Protein AF-A0A2P5WVG3-F1 (afdb_monomer_lite)

pLDDT: mean 70.21, std 15.58, range [34.19, 95.5]

Radius of gyration: 27.42 Å; chains: 1; bounding box: 56×45×74 Å

Foldseek 3Di:
DDDPLVVPDPPVVSVVVVVPPDPPDPDPDDDPLDDDDDPDDDVSVVVVCPVVVDPVPPPPPPPPPVVVVVLVVLVPDPDDPVVSVVVVCVVVVVPPDPVSCVVVVVDDPAPPCCVQPVDPVNVVVCVVVVPDDDPPDDD

Sequence (139 aa):
MCNLIDSIFTLDEARQIRRFPLSSTAVQDSLVCLGEQTDEYAICSGYKILVSGGLKGSALVVSTSQYKIFYNKLWKIHCPLKQKIMLWRIYKDYVPTMYSLYNKRVATVETIHHAMVGCELPLEVWATYSIYCDTSQKQ

Secondary structure (DSSP, 8-state):
---HHHHHS-HHHHHHHHHS---SS----------S--SS--HHHHHHHHHHTT--SSSSSTTHHHHHHHHHHHHHS-S-HHHHHHHHHHHTT-S--HHHHHHTT---S--HHIIIIISHHHHHHHHHHT---------

Organism: Gossypium barbadense (NCBI:txid3634)

Structure (mmCIF, N/CA/C/O backbone):
data_AF-A0A2P5WVG3-F1
#
_entry.id   AF-A0A2P5WVG3-F1
#
loop_
_atom_site.group_PDB
_atom_site.id
_atom_site.type_symbol
_atom_site.label_atom_id
_atom_site.label_alt_id
_atom_site.label_comp_id
_atom_site.label_asym_id
_atom_site.label_entity_id
_atom_site.label_seq_id
_atom_site.pdbx_PDB_ins_code
_atom_site.Cartn_x
_atom_site.Cartn_y
_atom_site.Cartn_z
_atom_site.occupancy
_atom_site.B_iso_or_equiv
_atom_site.auth_seq_id
_atom_site.auth_comp_id
_atom_site.auth_asym_id
_atom_site.auth_atom_id
_atom_site.pdbx_PDB_model_num
ATOM 1 N N . MET A 1 1 ? -38.205 -3.580 24.178 1.00 43.91 1 MET A N 1
ATOM 2 C CA . MET A 1 1 ? -37.333 -2.672 23.403 1.00 43.91 1 MET A CA 1
ATOM 3 C C . MET A 1 1 ? -36.865 -3.436 22.164 1.00 43.91 1 MET A C 1
ATOM 5 O O . MET A 1 1 ? -35.766 -3.959 22.153 1.00 43.91 1 MET A O 1
ATOM 9 N N . CYS A 1 2 ? -37.745 -3.654 21.181 1.00 52.53 2 CYS A N 1
ATOM 10 C CA . CYS A 1 2 ? -37.533 -4.702 20.173 1.00 52.53 2 CYS A CA 1
ATOM 11 C C . CYS A 1 2 ? -38.210 -4.338 18.849 1.00 52.53 2 CYS A C 1
ATOM 13 O O . CYS A 1 2 ? -39.313 -4.812 18.659 1.00 52.53 2 CYS A O 1
ATOM 15 N N . ASN A 1 3 ? -37.612 -3.509 17.983 1.00 61.03 3 ASN A N 1
ATOM 16 C CA . ASN A 1 3 ? -38.101 -3.349 16.595 1.00 61.03 3 ASN A CA 1
ATOM 17 C C . ASN A 1 3 ? -37.061 -2.796 15.600 1.00 61.03 3 ASN A C 1
ATOM 19 O O . ASN A 1 3 ? -37.295 -2.864 14.403 1.00 61.03 3 ASN A O 1
ATOM 23 N N . LEU A 1 4 ? -35.914 -2.264 16.048 1.00 79.25 4 LEU A N 1
ATOM 24 C CA . LEU A 1 4 ? -34.939 -1.669 15.122 1.00 79.25 4 LEU A CA 1
ATOM 25 C C . LEU A 1 4 ? -34.197 -2.719 14.278 1.00 79.25 4 LEU A C 1
ATOM 27 O O . LEU A 1 4 ? -33.965 -2.523 13.093 1.00 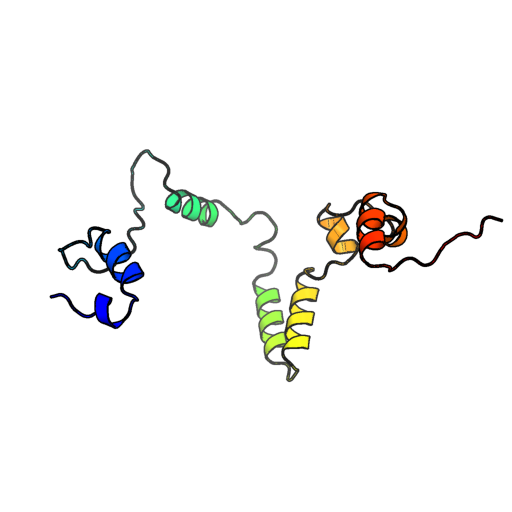79.25 4 LEU A O 1
ATOM 31 N N . ILE A 1 5 ? -33.835 -3.853 14.881 1.00 81.06 5 ILE A N 1
ATOM 32 C CA . ILE A 1 5 ? -33.141 -4.933 14.164 1.00 81.06 5 ILE A CA 1
ATOM 33 C C . ILE A 1 5 ? -34.081 -5.546 13.118 1.00 81.06 5 ILE A C 1
ATOM 35 O O . ILE A 1 5 ? -33.688 -5.726 11.973 1.00 81.06 5 ILE A O 1
ATOM 39 N N . ASP A 1 6 ? -35.343 -5.775 13.488 1.00 81.44 6 ASP A N 1
ATOM 40 C CA . ASP A 1 6 ? -36.349 -6.348 12.588 1.00 81.44 6 ASP A CA 1
ATOM 41 C C . ASP A 1 6 ? -36.736 -5.384 11.444 1.00 81.44 6 ASP A C 1
ATOM 43 O O . ASP A 1 6 ? -37.246 -5.834 10.422 1.00 81.44 6 ASP A O 1
ATOM 47 N N . SER A 1 7 ? -36.493 -4.070 11.588 1.00 83.12 7 SER A N 1
ATOM 48 C CA . SER A 1 7 ? -36.752 -3.075 10.535 1.00 83.12 7 SER A CA 1
ATOM 49 C C . SER A 1 7 ? -35.575 -2.848 9.583 1.00 83.12 7 SER A C 1
ATOM 51 O O . SER A 1 7 ? -35.775 -2.323 8.492 1.00 83.12 7 SER A O 1
ATOM 53 N N . ILE A 1 8 ? -34.349 -3.164 10.010 1.00 90.12 8 ILE A N 1
ATOM 54 C CA . ILE A 1 8 ? -33.123 -2.927 9.227 1.00 90.12 8 ILE A CA 1
ATOM 55 C C . ILE A 1 8 ? -32.674 -4.197 8.501 1.00 90.12 8 ILE A C 1
ATOM 57 O O . ILE A 1 8 ? -32.174 -4.115 7.381 1.00 90.12 8 ILE A O 1
ATOM 61 N N . PHE A 1 9 ? -32.843 -5.359 9.131 1.00 87.44 9 PHE A N 1
ATOM 62 C CA . PHE A 1 9 ? -32.315 -6.630 8.644 1.00 87.44 9 PHE A CA 1
ATOM 63 C C . PHE A 1 9 ? -33.425 -7.540 8.125 1.00 87.44 9 PHE A C 1
ATOM 65 O O . PHE A 1 9 ? -34.575 -7.467 8.563 1.00 87.44 9 PHE A O 1
ATOM 72 N N . THR A 1 10 ? -33.076 -8.440 7.206 1.00 89.19 10 THR A N 1
ATOM 73 C CA . THR A 1 10 ? -34.019 -9.466 6.747 1.00 89.19 10 THR A CA 1
ATOM 74 C C . THR A 1 10 ? -34.360 -10.439 7.876 1.00 89.19 10 THR A C 1
ATOM 76 O O . THR A 1 10 ? -33.626 -10.586 8.853 1.00 89.19 10 THR A O 1
ATOM 79 N N . LEU A 1 11 ? -35.483 -11.150 7.749 1.00 84.19 11 LEU A N 1
ATOM 80 C CA . LEU A 1 11 ? -35.997 -12.017 8.814 1.00 84.19 11 LEU A CA 1
ATOM 81 C C . LEU A 1 11 ? -35.031 -13.154 9.203 1.00 84.19 11 LEU A C 1
ATOM 83 O O . LEU A 1 11 ? -35.119 -13.690 10.309 1.00 84.19 11 LEU A O 1
ATOM 87 N N . ASP A 1 12 ? -34.130 -13.559 8.307 1.00 87.25 12 ASP A N 1
ATOM 88 C CA . ASP A 1 12 ? -33.083 -14.534 8.621 1.00 87.25 12 ASP A CA 1
ATOM 89 C C . ASP A 1 12 ? -31.907 -13.893 9.370 1.00 87.25 12 ASP A C 1
ATOM 91 O O . ASP A 1 12 ? -31.530 -14.355 10.447 1.00 87.25 12 ASP A O 1
ATOM 95 N N . GLU A 1 13 ? -31.412 -12.756 8.884 1.00 84.94 13 GLU A N 1
ATOM 96 C CA . GLU A 1 13 ? -30.335 -11.988 9.517 1.00 84.94 13 GLU A CA 1
ATOM 97 C C . GLU A 1 13 ? -30.724 -11.507 10.919 1.00 84.94 13 GLU A C 1
ATOM 99 O O . GLU A 1 13 ? -29.966 -11.684 11.871 1.00 84.94 13 GLU A O 1
ATOM 104 N N . ALA A 1 14 ? -31.937 -10.978 11.088 1.00 87.06 14 ALA A N 1
ATOM 105 C CA . ALA A 1 14 ? -32.446 -10.531 12.381 1.00 87.06 14 ALA A CA 1
ATOM 106 C C . ALA A 1 14 ? -32.517 -11.685 13.397 1.00 87.06 14 ALA A C 1
ATOM 108 O O . ALA A 1 14 ? -32.193 -11.504 14.576 1.00 87.06 14 ALA A O 1
ATOM 109 N N . ARG A 1 15 ? -32.880 -12.897 12.945 1.00 84.44 15 ARG A N 1
ATOM 110 C CA . ARG A 1 15 ? -32.863 -14.111 13.779 1.00 84.44 15 ARG A CA 1
ATOM 111 C C . ARG A 1 15 ? -31.443 -14.514 14.164 1.00 84.44 15 ARG A C 1
ATOM 113 O O . ARG A 1 15 ? -31.228 -14.898 15.312 1.00 84.44 15 ARG A O 1
ATOM 120 N N . GLN A 1 16 ? -30.482 -14.418 13.248 1.00 86.50 16 GLN A N 1
ATOM 121 C CA . GLN A 1 16 ? -29.078 -14.722 13.538 1.00 86.50 16 GLN A CA 1
ATOM 122 C C . GLN A 1 16 ? -28.463 -13.702 14.506 1.00 86.50 16 GLN A C 1
ATOM 124 O O . GLN A 1 16 ? -27.836 -14.097 15.485 1.00 86.50 16 GLN A O 1
ATOM 129 N N . ILE A 1 17 ? -28.711 -12.407 14.307 1.00 82.62 17 ILE A N 1
ATOM 130 C CA . ILE A 1 17 ? -28.208 -11.331 15.174 1.00 82.62 17 ILE A CA 1
ATOM 131 C C . ILE A 1 17 ? -28.773 -11.468 16.594 1.00 82.62 17 ILE A C 1
ATOM 133 O O . ILE A 1 17 ? -28.029 -11.374 17.565 1.00 82.62 17 ILE A O 1
ATOM 137 N N . ARG A 1 18 ? -30.071 -11.769 16.734 1.00 77.44 18 ARG A N 1
ATOM 138 C CA . ARG A 1 18 ? -30.718 -11.975 18.045 1.00 77.44 18 ARG A CA 1
ATOM 139 C C . ARG A 1 18 ? -30.241 -13.215 18.798 1.00 77.44 18 ARG A C 1
ATOM 141 O O . ARG A 1 18 ? -30.465 -13.296 20.002 1.00 77.44 18 ARG A O 1
ATOM 148 N N . ARG A 1 19 ? -29.623 -14.188 18.118 1.00 82.06 19 ARG A N 1
ATOM 149 C CA . ARG A 1 19 ? -29.025 -15.359 18.779 1.00 82.06 19 ARG A CA 1
ATOM 150 C C . ARG A 1 19 ? -27.757 -15.008 19.547 1.00 82.06 19 ARG A C 1
ATOM 152 O O . ARG A 1 19 ? -27.417 -15.730 20.480 1.00 82.06 19 ARG A O 1
ATOM 159 N N . PHE A 1 20 ? -27.075 -13.925 19.183 1.00 78.06 20 PHE A N 1
ATOM 160 C CA . PHE A 1 20 ? -25.960 -13.430 19.974 1.00 78.06 20 PHE A CA 1
ATOM 161 C C . PHE A 1 20 ? -26.505 -12.753 21.236 1.00 78.06 20 PHE A C 1
ATOM 163 O O . PHE A 1 20 ? -27.359 -11.869 21.127 1.00 78.06 20 PHE A O 1
ATOM 170 N N . PRO A 1 21 ? -26.043 -13.143 22.438 1.00 70.00 21 PRO A N 1
ATOM 171 C CA . PRO A 1 21 ? -26.436 -12.471 23.663 1.00 70.00 21 PRO A CA 1
ATOM 172 C C . PRO A 1 21 ? -25.850 -11.058 23.648 1.00 70.00 21 PRO A C 1
ATOM 174 O O . PRO A 1 21 ? -24.682 -10.842 23.964 1.00 70.00 21 PRO A O 1
ATOM 177 N N . LEU A 1 22 ? -26.664 -10.087 23.240 1.00 67.50 22 LEU A N 1
ATOM 178 C CA . LEU A 1 22 ? -26.331 -8.682 23.398 1.00 67.50 22 LEU A CA 1
ATOM 179 C C . LEU A 1 22 ? -26.339 -8.379 24.897 1.00 67.50 22 L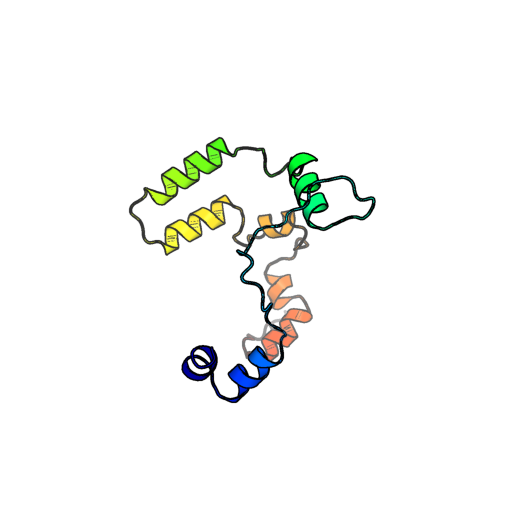EU A C 1
ATOM 181 O O . LEU A 1 22 ? -27.318 -8.662 25.590 1.00 67.50 22 LEU A O 1
ATOM 185 N N . SER A 1 23 ? -25.230 -7.831 25.389 1.00 66.12 23 SER A N 1
ATOM 186 C CA . SER A 1 23 ? -25.112 -7.315 26.751 1.00 66.12 23 SER A CA 1
ATOM 187 C C . SER A 1 23 ? -26.339 -6.463 27.091 1.00 66.12 23 SER A C 1
ATOM 189 O O . SER A 1 23 ? -26.595 -5.453 26.439 1.00 66.12 23 SER A O 1
ATOM 191 N N . SER A 1 24 ? -27.103 -6.852 28.117 1.00 63.09 24 SER A N 1
ATOM 192 C CA . SER A 1 24 ? -28.246 -6.067 28.614 1.00 63.09 24 SER A CA 1
ATOM 193 C C . SER A 1 24 ? -27.813 -4.772 29.301 1.00 63.09 24 SER A C 1
ATOM 195 O O . SER A 1 24 ? -28.634 -3.901 29.582 1.00 63.09 24 SER A O 1
ATOM 197 N N . THR A 1 25 ? -26.522 -4.659 29.601 1.00 70.81 25 THR A N 1
ATOM 198 C CA . THR A 1 25 ? -25.913 -3.492 30.217 1.00 70.81 25 THR A CA 1
ATOM 199 C C . THR A 1 25 ? -25.433 -2.566 29.108 1.00 70.81 25 THR A C 1
ATOM 201 O O . THR A 1 25 ? -24.618 -2.962 28.274 1.00 70.81 25 THR A O 1
ATOM 204 N N . ALA A 1 26 ? -25.931 -1.329 29.099 1.00 63.12 26 ALA A N 1
ATOM 205 C CA . ALA A 1 26 ? -25.442 -0.272 28.220 1.00 63.12 26 ALA A CA 1
ATOM 206 C C . ALA A 1 26 ? -24.046 0.172 28.686 1.00 63.12 26 ALA A C 1
ATOM 208 O O . ALA A 1 26 ? -23.888 1.180 29.372 1.00 63.12 26 ALA A O 1
ATOM 209 N N . VAL A 1 27 ? -23.035 -0.632 28.371 1.00 71.50 27 VAL A N 1
ATOM 210 C CA . VAL A 1 27 ? -21.630 -0.264 28.542 1.00 71.50 27 VAL A CA 1
ATOM 211 C C . VAL A 1 27 ? -21.236 0.546 27.312 1.00 71.50 27 VAL A C 1
ATOM 213 O O . VAL A 1 27 ? -21.482 0.114 26.190 1.00 71.50 27 VAL A O 1
ATOM 216 N N . GLN A 1 28 ? -20.668 1.738 27.506 1.00 65.75 28 GLN A N 1
ATOM 217 C CA . GLN A 1 28 ? -20.075 2.481 26.396 1.00 65.75 28 GLN A CA 1
ATOM 218 C C . GLN A 1 28 ? -18.931 1.662 25.797 1.00 65.75 28 GLN A C 1
ATOM 220 O O . GLN A 1 28 ? -18.042 1.224 26.532 1.00 65.75 28 GLN A O 1
ATOM 225 N N . ASP A 1 29 ? -18.946 1.493 24.473 1.00 62.56 29 ASP A N 1
ATOM 226 C CA . ASP A 1 29 ? -17.844 0.874 23.740 1.00 62.56 29 ASP A CA 1
ATOM 227 C C . ASP A 1 29 ? -16.542 1.592 24.103 1.00 62.56 29 ASP A C 1
ATOM 229 O O . ASP A 1 29 ? -16.356 2.781 23.834 1.00 62.56 29 ASP A O 1
ATOM 233 N N . SER A 1 30 ? -15.640 0.864 24.757 1.00 62.31 30 SER A N 1
ATOM 234 C CA . SER A 1 30 ? -14.332 1.368 25.151 1.00 62.31 30 SER A CA 1
ATOM 235 C C . SER A 1 30 ? -13.248 0.481 24.557 1.00 62.31 30 SER A C 1
ATOM 237 O O . SER A 1 30 ? -13.337 -0.747 24.551 1.00 62.31 30 SER A O 1
ATOM 239 N N . LEU A 1 31 ? -12.205 1.115 24.024 1.00 60.09 31 LEU A N 1
ATOM 240 C CA . LEU A 1 31 ? -11.015 0.416 23.559 1.00 60.09 31 LEU A CA 1
ATOM 241 C C . LEU A 1 31 ? -10.196 -0.020 24.778 1.00 60.09 31 LEU A C 1
ATOM 243 O O . LEU A 1 31 ? -9.362 0.734 25.282 1.00 60.09 31 LEU A O 1
ATOM 247 N N . VAL A 1 32 ? -10.428 -1.242 25.259 1.00 54.69 32 VAL A N 1
ATOM 248 C CA . VAL A 1 32 ? -9.642 -1.834 26.349 1.00 54.69 32 VAL A CA 1
ATOM 249 C C . VAL A 1 32 ? -8.340 -2.403 25.783 1.00 54.69 32 VAL A C 1
ATOM 251 O O . VAL A 1 32 ? -8.192 -3.598 25.542 1.00 54.69 32 VAL A O 1
ATOM 254 N N . CYS A 1 33 ? -7.360 -1.530 25.563 1.00 57.91 33 CYS A N 1
ATOM 255 C CA . CYS A 1 33 ? -5.974 -1.941 25.354 1.00 57.91 33 CYS A CA 1
ATOM 256 C C . CYS A 1 33 ? -5.268 -1.988 26.712 1.00 57.91 33 CYS A C 1
ATOM 258 O O . CYS A 1 33 ? -4.560 -1.044 27.072 1.00 57.91 33 CYS A O 1
ATOM 260 N N . LEU A 1 34 ? -5.468 -3.081 27.457 1.00 49.41 34 LEU A N 1
ATOM 261 C CA . LEU A 1 34 ? -4.748 -3.362 28.702 1.00 49.41 34 LEU A CA 1
ATOM 262 C C . LEU A 1 34 ? -3.241 -3.309 28.436 1.00 49.41 34 LEU A C 1
ATOM 264 O O . LEU A 1 34 ? -2.666 -4.130 27.724 1.00 49.41 34 LEU A O 1
ATOM 268 N N . GLY A 1 35 ? -2.608 -2.273 28.965 1.00 55.41 35 GLY A N 1
ATOM 269 C CA . GLY A 1 35 ? -1.174 -2.225 29.142 1.00 55.41 35 GLY A CA 1
ATOM 270 C C . GLY A 1 35 ? -0.910 -2.300 30.624 1.00 55.41 35 GLY A C 1
ATOM 271 O O . GLY A 1 35 ? -0.654 -1.254 31.196 1.00 55.41 35 GLY A O 1
ATOM 272 N N . GLU A 1 36 ? -1.010 -3.492 31.215 1.00 53.34 36 GLU A N 1
ATOM 273 C CA . GLU A 1 36 ? -0.301 -3.792 32.456 1.00 53.34 36 GLU A CA 1
ATOM 274 C C . GLU A 1 36 ? -0.223 -5.285 32.806 1.00 53.34 36 GLU A C 1
ATOM 276 O O . GLU A 1 36 ? -0.927 -6.121 32.242 1.00 53.34 36 GLU A O 1
ATOM 281 N N . GLN A 1 37 ? 0.721 -5.537 33.720 1.00 54.41 37 GLN A N 1
ATOM 282 C CA . GLN A 1 37 ? 1.282 -6.769 34.285 1.00 54.41 37 GLN A CA 1
ATOM 283 C C . GLN A 1 37 ? 0.343 -7.979 34.317 1.00 54.41 37 GLN A C 1
ATOM 285 O O . GLN A 1 37 ? -0.249 -8.313 35.338 1.00 54.41 37 GLN A O 1
ATOM 290 N N . THR A 1 38 ? 0.256 -8.695 33.205 1.00 55.78 38 THR A N 1
ATOM 291 C CA . THR A 1 38 ? -0.189 -10.088 33.222 1.00 55.78 38 THR A CA 1
ATOM 292 C C . THR A 1 38 ? 0.805 -10.899 32.410 1.00 55.78 38 THR A C 1
ATOM 294 O O . THR A 1 38 ? 1.242 -10.456 31.350 1.00 55.78 38 THR A O 1
ATOM 297 N N . ASP A 1 39 ? 1.198 -12.053 32.945 1.00 55.78 39 ASP A N 1
ATOM 298 C CA . ASP A 1 39 ? 2.301 -12.903 32.469 1.00 55.78 39 ASP A CA 1
ATOM 299 C C . ASP A 1 39 ? 1.977 -13.644 31.150 1.00 55.78 39 ASP A C 1
ATOM 301 O O . ASP A 1 39 ? 2.630 -14.615 30.778 1.00 55.78 39 ASP A O 1
ATOM 305 N N . GLU A 1 40 ? 0.951 -13.191 30.419 1.00 54.72 40 GLU A N 1
ATOM 306 C CA . GLU A 1 40 ? 0.449 -13.814 29.197 1.00 54.72 40 GLU A CA 1
ATOM 307 C C . GLU A 1 40 ? 0.408 -12.815 28.030 1.00 54.72 40 GLU A C 1
ATOM 309 O O . GLU A 1 40 ? -0.078 -11.684 28.121 1.00 54.72 40 GLU A O 1
ATOM 314 N N . TYR A 1 41 ? 0.967 -13.240 26.897 1.00 50.62 41 TYR A N 1
ATOM 315 C CA . TYR A 1 41 ? 1.221 -12.400 25.730 1.00 50.62 41 TYR A CA 1
ATOM 316 C C . TYR A 1 41 ? -0.070 -12.070 24.957 1.00 50.62 41 TYR A C 1
ATOM 318 O O . TYR A 1 41 ? -0.595 -12.899 24.216 1.00 50.62 41 TYR A O 1
ATOM 326 N N . ALA A 1 42 ? -0.557 -10.831 25.066 1.00 58.84 42 ALA A N 1
ATOM 327 C CA . ALA A 1 42 ? -1.647 -10.308 24.238 1.00 58.84 42 ALA A CA 1
ATOM 328 C C . ALA A 1 42 ? -1.113 -9.585 22.984 1.00 58.84 42 ALA A C 1
ATOM 330 O O . ALA A 1 42 ? -0.171 -8.800 23.056 1.00 58.84 42 ALA A O 1
ATOM 331 N N . ILE A 1 43 ? -1.766 -9.760 21.829 1.00 61.28 43 ILE A N 1
ATOM 332 C CA . ILE A 1 43 ? -1.388 -9.169 20.521 1.00 61.28 43 ILE A CA 1
ATOM 333 C C . ILE A 1 43 ? -1.149 -7.641 20.593 1.00 61.28 43 ILE A C 1
ATOM 335 O O . ILE A 1 43 ? -0.300 -7.096 19.884 1.00 61.28 43 ILE A O 1
ATOM 339 N N . CYS A 1 44 ? -1.834 -6.943 21.503 1.00 62.75 44 CYS A N 1
ATOM 340 C CA . CYS A 1 44 ? -1.651 -5.512 21.759 1.00 62.75 44 CYS A CA 1
ATOM 341 C C . CYS A 1 44 ? -0.296 -5.153 22.404 1.00 62.75 44 CYS A C 1
ATOM 343 O O . CYS A 1 44 ? 0.252 -4.090 22.097 1.00 62.75 44 CYS A O 1
ATOM 345 N N . SER A 1 45 ? 0.271 -6.010 23.264 1.00 59.75 45 SER A N 1
ATOM 346 C CA . SER A 1 45 ? 1.632 -5.824 23.791 1.00 59.75 45 SER A CA 1
ATOM 347 C C . SER A 1 45 ? 2.662 -6.087 22.694 1.00 59.75 45 SER A C 1
ATOM 349 O O . SER A 1 45 ? 3.591 -5.298 22.541 1.00 59.75 45 SER A O 1
ATOM 351 N N . GLY A 1 46 ? 2.423 -7.092 21.846 1.00 59.78 46 GLY A N 1
ATOM 352 C CA . GLY A 1 46 ? 3.207 -7.350 20.639 1.00 59.78 46 GLY A CA 1
ATOM 353 C C . GLY A 1 46 ? 3.251 -6.146 19.700 1.00 59.78 46 GLY A C 1
ATOM 354 O O . GLY A 1 46 ? 4.333 -5.729 19.300 1.00 59.78 46 GLY A O 1
ATOM 355 N N . TYR A 1 47 ? 2.109 -5.509 19.421 1.00 66.88 47 TYR A N 1
ATOM 356 C CA . TYR A 1 47 ? 2.069 -4.280 18.621 1.00 66.88 47 TYR A CA 1
ATOM 357 C C . TYR A 1 47 ? 2.857 -3.138 19.276 1.00 66.88 47 TYR A C 1
ATOM 359 O O . TYR A 1 47 ? 3.670 -2.492 18.614 1.00 66.88 47 TYR A O 1
ATOM 367 N N . LYS A 1 48 ? 2.681 -2.912 20.586 1.00 63.44 48 LYS A N 1
ATOM 368 C CA . LYS A 1 48 ? 3.455 -1.896 21.318 1.00 63.44 48 LYS A CA 1
ATOM 369 C C . LYS A 1 48 ? 4.956 -2.182 21.268 1.00 63.44 48 LYS A C 1
ATOM 371 O O . LYS A 1 48 ? 5.703 -1.252 20.999 1.00 63.44 48 LYS A O 1
ATOM 376 N N . ILE A 1 49 ? 5.383 -3.431 21.462 1.00 65.50 49 ILE A N 1
ATOM 377 C CA . ILE A 1 49 ? 6.788 -3.866 21.400 1.00 65.50 49 ILE A CA 1
ATOM 378 C C . ILE A 1 49 ? 7.341 -3.758 19.976 1.00 65.50 49 ILE A C 1
ATOM 380 O O . ILE A 1 49 ? 8.476 -3.341 19.798 1.00 65.50 49 ILE A O 1
ATOM 384 N N . LEU A 1 50 ? 6.564 -4.068 18.941 1.00 64.19 50 LEU A N 1
ATOM 385 C CA . LEU A 1 50 ? 6.997 -3.906 17.548 1.00 64.19 50 LEU A CA 1
ATOM 386 C C . LEU A 1 50 ? 7.179 -2.428 17.179 1.00 64.19 50 LEU A C 1
ATOM 388 O O . LEU A 1 50 ? 8.114 -2.064 16.459 1.00 64.19 50 LEU A O 1
ATOM 392 N N . VAL A 1 51 ? 6.312 -1.563 17.704 1.00 63.16 51 VAL A N 1
ATOM 393 C CA . VAL A 1 51 ? 6.388 -0.114 17.498 1.00 63.16 51 VAL A CA 1
ATOM 394 C C . VAL A 1 51 ? 7.513 0.519 18.333 1.00 63.16 51 VAL A C 1
ATOM 396 O O . VAL A 1 51 ? 8.236 1.370 17.816 1.00 63.16 51 VAL A O 1
ATOM 399 N N . SER A 1 52 ? 7.702 0.109 19.593 1.00 64.31 52 SER A N 1
ATOM 400 C CA . SER A 1 52 ? 8.700 0.686 20.511 1.00 64.31 52 SER A CA 1
ATOM 401 C C . SER A 1 52 ? 10.092 0.051 20.391 1.00 64.31 52 SER A C 1
ATOM 403 O O . SER A 1 52 ? 11.097 0.758 20.431 1.00 64.31 52 SER A O 1
ATOM 405 N N . GLY A 1 53 ? 10.154 -1.265 20.191 1.00 59.75 53 GLY A N 1
ATOM 406 C CA . GLY A 1 53 ? 11.356 -2.103 20.131 1.00 59.75 53 GLY A CA 1
ATOM 407 C C . GLY A 1 53 ? 12.071 -2.115 18.781 1.00 59.75 53 GLY A C 1
ATOM 408 O O . GLY A 1 53 ? 13.078 -2.795 18.622 1.00 59.75 53 GLY A O 1
ATOM 409 N N . GLY A 1 54 ? 11.608 -1.326 17.813 1.00 54.78 54 GLY A N 1
ATOM 410 C CA . GLY A 1 54 ? 12.396 -1.048 16.624 1.00 54.78 54 GLY A CA 1
ATOM 411 C C . GLY A 1 54 ? 12.020 -1.853 15.385 1.00 54.78 54 GLY A C 1
ATOM 412 O O . GLY A 1 54 ? 12.898 -2.369 14.697 1.00 54.78 54 GLY A O 1
ATOM 413 N N . LEU A 1 55 ? 10.812 -1.610 14.874 1.00 48.50 55 LEU A N 1
ATOM 414 C CA . LEU A 1 55 ? 10.627 -1.372 13.428 1.00 48.50 55 LEU A CA 1
ATOM 415 C C . LEU A 1 55 ? 11.360 -0.089 12.937 1.00 48.50 55 LEU A C 1
ATOM 417 O O . LEU A 1 55 ? 10.969 0.565 11.977 1.00 48.50 55 LEU A O 1
ATOM 421 N N . LYS A 1 56 ? 12.489 0.251 13.575 1.00 47.91 56 LYS A N 1
ATOM 422 C CA . LYS A 1 56 ? 13.628 0.981 13.012 1.00 47.91 56 LYS A CA 1
ATOM 423 C C . LYS A 1 56 ? 14.556 0.024 12.246 1.00 47.91 56 LYS A C 1
ATOM 425 O O . LYS A 1 56 ? 15.711 0.358 12.003 1.00 47.91 56 LYS A O 1
ATOM 430 N N . GLY A 1 57 ? 14.073 -1.160 11.865 1.00 42.91 57 GLY A N 1
ATOM 431 C CA . GLY A 1 57 ? 14.730 -2.049 10.915 1.00 42.91 57 GLY A CA 1
ATOM 432 C C . GLY A 1 57 ? 14.844 -1.384 9.544 1.00 42.91 57 GLY A C 1
ATOM 433 O O . GLY A 1 57 ? 13.986 -1.568 8.690 1.00 42.91 57 GLY A O 1
ATOM 434 N N . SER A 1 58 ? 15.886 -0.567 9.386 1.00 48.41 58 SER A N 1
ATOM 435 C CA . SER A 1 58 ? 16.603 -0.156 8.168 1.00 48.41 58 SER A CA 1
ATOM 436 C C . SER A 1 58 ? 15.844 0.486 6.981 1.00 48.41 58 SER A C 1
ATOM 438 O O . SER A 1 58 ? 16.473 1.192 6.202 1.00 48.41 58 SER A O 1
ATOM 440 N N . ALA A 1 59 ? 14.517 0.372 6.853 1.00 46.81 59 ALA A N 1
ATOM 441 C CA . ALA A 1 59 ? 13.769 0.888 5.694 1.00 46.81 59 ALA A CA 1
ATOM 442 C C . ALA A 1 59 ? 12.784 2.034 6.004 1.00 46.81 59 ALA A C 1
ATOM 444 O O . ALA A 1 59 ? 12.420 2.787 5.104 1.00 46.81 59 ALA A O 1
ATOM 445 N N . LEU A 1 60 ? 12.342 2.199 7.258 1.00 46.97 60 LEU A N 1
ATOM 446 C CA . LEU A 1 60 ? 11.286 3.169 7.612 1.00 46.97 60 LEU A CA 1
ATOM 447 C C . LEU A 1 60 ? 11.802 4.537 8.084 1.00 46.97 60 LEU A C 1
ATOM 449 O O . LEU A 1 60 ? 11.064 5.517 8.036 1.00 46.97 60 LEU A O 1
ATOM 453 N N . VAL A 1 61 ? 13.056 4.622 8.535 1.00 45.78 61 VAL A N 1
ATOM 454 C CA . VAL A 1 61 ? 13.625 5.852 9.125 1.00 45.78 61 VAL A CA 1
ATOM 455 C C . VAL A 1 61 ? 14.463 6.647 8.122 1.00 45.78 61 VAL A C 1
ATOM 457 O O . VAL A 1 61 ? 14.681 7.845 8.305 1.00 45.78 61 VAL A O 1
ATOM 460 N N . VAL A 1 62 ? 14.891 6.024 7.021 1.00 46.47 62 VAL A N 1
ATOM 461 C CA . VAL A 1 62 ? 15.604 6.733 5.959 1.00 46.47 62 VAL A CA 1
ATOM 462 C C . VAL A 1 62 ? 14.583 7.562 5.175 1.00 46.47 62 VAL A C 1
ATOM 464 O O . VAL A 1 62 ? 13.972 7.107 4.214 1.00 46.47 62 VAL A O 1
ATOM 467 N N . SER A 1 63 ? 14.415 8.814 5.608 1.00 53.50 63 SER A N 1
ATOM 468 C CA . SER A 1 63 ? 13.809 9.914 4.849 1.00 53.50 63 SER A CA 1
ATOM 469 C C . SER A 1 63 ? 12.294 10.148 4.968 1.00 53.50 63 SER A C 1
ATOM 471 O O . SER A 1 63 ? 11.617 10.474 3.989 1.00 53.50 63 SER A O 1
ATOM 473 N N . THR A 1 64 ? 11.731 10.118 6.181 1.00 59.88 64 THR A N 1
ATOM 474 C CA . THR A 1 64 ? 10.365 10.641 6.418 1.00 59.88 64 THR A CA 1
ATOM 475 C C . THR A 1 64 ? 10.218 12.092 5.930 1.00 59.88 64 THR A C 1
ATOM 477 O O . THR A 1 64 ? 9.157 12.483 5.441 1.00 59.88 64 THR A O 1
ATOM 480 N N . SER A 1 65 ? 11.291 12.888 6.002 1.00 69.44 65 SER A N 1
ATOM 481 C CA . SER A 1 65 ? 11.321 14.278 5.537 1.00 69.44 65 SER A CA 1
ATOM 482 C C . SER A 1 65 ? 11.254 14.398 4.012 1.00 69.44 65 SER A C 1
ATOM 484 O O . SER A 1 65 ? 10.359 15.085 3.517 1.00 69.44 65 SER A O 1
ATOM 486 N N . GLN A 1 66 ? 12.119 13.724 3.242 1.00 78.25 66 GLN A N 1
ATOM 487 C CA . GLN A 1 66 ? 12.075 13.851 1.776 1.00 78.25 66 GLN A CA 1
ATOM 488 C C . GLN A 1 66 ? 10.839 13.158 1.201 1.00 78.25 66 GLN A C 1
ATOM 490 O O . GLN A 1 66 ? 10.244 13.689 0.267 1.00 78.25 66 GLN A O 1
ATOM 495 N N . TYR A 1 67 ? 10.380 12.054 1.806 1.00 82.75 67 TYR A N 1
ATOM 496 C CA . TYR A 1 67 ? 9.098 11.445 1.449 1.00 82.75 67 TYR A CA 1
ATOM 497 C C . TYR A 1 67 ? 7.939 12.431 1.624 1.00 82.75 67 TYR A C 1
ATOM 499 O O . TYR A 1 67 ? 7.144 12.613 0.702 1.00 82.75 67 TYR A O 1
ATOM 507 N N . LYS A 1 68 ? 7.854 13.109 2.776 1.00 84.56 68 LYS A N 1
ATOM 508 C CA . LYS A 1 68 ? 6.804 14.103 3.042 1.00 84.56 68 LYS A CA 1
ATOM 509 C C . LYS A 1 68 ? 6.881 15.275 2.064 1.00 84.56 68 LYS A C 1
ATOM 511 O O . LYS A 1 68 ? 5.850 15.729 1.572 1.00 84.56 68 LYS A O 1
ATOM 516 N N . ILE A 1 69 ? 8.090 15.740 1.743 1.00 89.50 69 ILE A N 1
ATOM 517 C CA . ILE A 1 69 ? 8.307 16.806 0.755 1.00 89.50 69 ILE A CA 1
ATOM 518 C C . ILE A 1 69 ? 7.853 16.355 -0.640 1.00 89.50 69 ILE A C 1
ATOM 520 O O . ILE A 1 69 ? 7.105 17.085 -1.292 1.00 89.50 69 ILE A O 1
ATOM 524 N N . PHE A 1 70 ? 8.262 15.166 -1.090 1.00 89.88 70 PHE A N 1
ATOM 525 C CA . PHE A 1 70 ? 7.866 14.605 -2.384 1.00 89.88 70 PHE A CA 1
ATOM 526 C C . PHE A 1 70 ? 6.351 14.418 -2.471 1.00 89.88 70 PHE A C 1
ATOM 528 O O . PHE A 1 70 ? 5.732 14.903 -3.414 1.00 89.88 70 PHE A O 1
ATOM 535 N N . TYR A 1 71 ? 5.745 13.790 -1.462 1.00 89.50 71 TYR A N 1
ATOM 536 C CA . TYR A 1 71 ? 4.303 13.563 -1.391 1.00 89.50 71 TYR A CA 1
ATOM 537 C C . TYR A 1 71 ? 3.535 14.888 -1.476 1.00 89.50 71 TYR A C 1
ATOM 539 O O . TYR A 1 71 ? 2.666 15.051 -2.331 1.00 89.50 71 TYR A O 1
ATOM 547 N N . ASN A 1 72 ? 3.916 15.885 -0.672 1.00 91.44 72 ASN A N 1
ATOM 548 C CA . ASN A 1 72 ? 3.286 17.206 -0.704 1.00 91.44 72 ASN A CA 1
ATOM 549 C C . ASN A 1 72 ? 3.424 17.894 -2.069 1.00 91.44 72 ASN A C 1
ATOM 551 O O . ASN A 1 72 ? 2.487 18.559 -2.509 1.00 91.44 72 ASN A O 1
ATOM 555 N N . LYS A 1 73 ? 4.573 17.755 -2.743 1.00 93.75 73 LYS A N 1
ATOM 556 C CA . LYS A 1 73 ? 4.768 18.290 -4.098 1.00 93.75 73 LYS A CA 1
ATOM 557 C C . LYS A 1 73 ? 3.892 17.556 -5.113 1.00 93.75 73 LYS A C 1
ATOM 559 O O . LYS A 1 73 ? 3.193 18.215 -5.872 1.00 93.75 73 LYS A O 1
ATOM 564 N N . LEU A 1 74 ? 3.870 16.223 -5.081 1.00 94.19 74 LEU A N 1
ATOM 565 C CA . LEU A 1 74 ? 3.114 15.378 -6.007 1.00 94.19 74 LEU A CA 1
ATOM 566 C C . LEU A 1 74 ? 1.617 15.724 -6.019 1.00 94.19 74 LEU A C 1
ATOM 568 O O . LEU A 1 74 ? 1.011 15.846 -7.085 1.00 94.19 74 LEU A O 1
ATOM 572 N N . TRP A 1 75 ? 1.019 15.930 -4.844 1.00 93.06 75 TRP A N 1
ATOM 573 C CA . TRP A 1 75 ? -0.414 16.220 -4.745 1.00 93.06 75 TRP A CA 1
ATOM 574 C C . TRP A 1 75 ? -0.793 17.635 -5.174 1.00 93.06 75 TRP A C 1
ATOM 576 O O . TRP A 1 75 ? -1.915 17.826 -5.647 1.00 93.06 75 TRP A O 1
ATOM 586 N N . LYS A 1 76 ? 0.145 18.587 -5.102 1.00 95.19 76 LYS A N 1
ATOM 587 C CA . LYS A 1 76 ? -0.039 19.972 -5.564 1.00 95.19 76 LYS A CA 1
ATOM 588 C C . LYS A 1 76 ? 0.023 20.130 -7.087 1.00 95.19 76 LYS A C 1
ATOM 590 O O . LYS A 1 76 ? -0.433 21.148 -7.594 1.00 95.19 76 LYS A O 1
ATOM 595 N N . ILE A 1 77 ? 0.562 19.154 -7.821 1.00 94.38 77 ILE A N 1
ATOM 596 C CA . ILE A 1 77 ? 0.626 19.212 -9.289 1.00 94.38 77 ILE A CA 1
ATOM 597 C C . ILE A 1 77 ? -0.797 19.166 -9.863 1.00 94.38 77 ILE A C 1
ATOM 599 O O . ILE A 1 77 ? -1.609 18.324 -9.469 1.00 94.38 77 ILE A O 1
ATOM 603 N N . HIS A 1 78 ? -1.109 20.043 -10.816 1.00 94.12 78 HIS A N 1
ATOM 604 C CA . HIS A 1 78 ? -2.370 19.988 -11.549 1.00 94.12 78 HIS A CA 1
ATOM 605 C C . HIS A 1 78 ? -2.279 18.916 -12.643 1.00 94.12 78 HIS A C 1
ATOM 607 O O . HIS A 1 78 ? -1.736 19.140 -13.718 1.00 94.12 78 HIS A O 1
ATOM 613 N N . CYS A 1 79 ? -2.716 17.702 -12.316 1.00 93.94 79 CYS A N 1
ATOM 614 C CA . CYS A 1 79 ? -2.588 16.530 -13.172 1.00 93.94 79 CYS A CA 1
ATOM 615 C C . CYS A 1 79 ? -3.660 15.497 -12.779 1.00 93.94 79 CYS A C 1
ATOM 617 O O . CYS A 1 79 ? -3.962 15.381 -11.581 1.00 93.94 79 CYS A O 1
ATOM 619 N N . PRO A 1 80 ? -4.247 14.762 -13.740 1.00 95.50 80 PRO A N 1
ATOM 620 C CA . PRO A 1 80 ? -5.161 13.664 -13.455 1.00 95.50 80 PRO A CA 1
ATOM 621 C C . PRO A 1 80 ? -4.639 12.678 -12.399 1.00 95.50 80 PRO A C 1
ATOM 623 O O . PRO A 1 80 ? -3.457 12.331 -12.336 1.00 95.50 80 PRO A O 1
ATOM 626 N N . LEU A 1 81 ? -5.559 12.168 -11.576 1.00 94.00 81 LEU A N 1
ATOM 627 C CA . LEU A 1 81 ? -5.247 11.295 -10.439 1.00 94.00 81 LEU A CA 1
ATOM 628 C C . LEU A 1 81 ? -4.457 10.041 -10.847 1.00 94.00 81 LEU A C 1
ATOM 630 O O . LEU A 1 81 ? -3.537 9.629 -10.142 1.00 94.00 81 LEU A O 1
ATOM 634 N N . LYS A 1 82 ? -4.766 9.473 -12.019 1.00 94.31 82 LYS A N 1
ATOM 635 C CA . LYS A 1 82 ? -4.091 8.286 -12.565 1.00 94.31 82 LYS A CA 1
ATOM 636 C C . LYS A 1 82 ? -2.575 8.481 -12.677 1.00 94.31 82 LYS A C 1
ATOM 638 O O . LYS A 1 82 ? -1.813 7.595 -12.300 1.00 94.31 82 LYS A O 1
ATOM 643 N N . GLN A 1 83 ? -2.136 9.647 -13.147 1.00 93.69 83 GLN A N 1
ATOM 644 C CA . GLN A 1 83 ? -0.715 9.964 -13.300 1.00 93.69 83 GLN A CA 1
ATOM 645 C C . GLN A 1 83 ? -0.044 10.177 -11.940 1.00 93.69 83 GLN A C 1
ATOM 647 O O . GLN A 1 83 ? 1.045 9.653 -11.716 1.00 93.69 83 GLN A O 1
ATOM 652 N N . LYS A 1 84 ? -0.713 10.851 -10.993 1.00 94.19 84 LYS A N 1
ATOM 653 C CA . LYS A 1 84 ? -0.208 11.004 -9.614 1.00 94.19 84 LYS A CA 1
ATOM 654 C C . LYS A 1 84 ? 0.021 9.650 -8.942 1.00 94.19 84 LYS A C 1
ATOM 656 O O . LYS A 1 84 ? 1.084 9.419 -8.372 1.00 94.19 84 LYS A O 1
ATOM 661 N N . ILE A 1 85 ? -0.949 8.741 -9.058 1.00 92.62 85 ILE A N 1
ATOM 662 C CA . ILE A 1 85 ? -0.843 7.379 -8.518 1.00 92.62 85 ILE A CA 1
ATOM 663 C C . ILE A 1 85 ? 0.309 6.623 -9.186 1.00 92.62 85 ILE A C 1
ATOM 665 O O . ILE A 1 85 ? 1.074 5.951 -8.495 1.00 92.62 85 ILE A O 1
ATOM 669 N N . MET A 1 86 ? 0.469 6.747 -10.507 1.00 92.69 86 MET A N 1
ATOM 670 C CA . MET A 1 86 ? 1.578 6.117 -11.227 1.00 92.69 86 MET A CA 1
ATOM 671 C C . MET A 1 86 ? 2.938 6.628 -10.736 1.00 92.69 86 MET A C 1
ATOM 673 O O . MET A 1 86 ? 3.791 5.817 -10.387 1.00 92.69 86 MET A O 1
ATOM 677 N N . LEU A 1 87 ? 3.129 7.948 -10.629 1.00 93.06 87 LEU A N 1
ATOM 678 C CA . LEU A 1 87 ? 4.373 8.528 -10.108 1.00 93.06 87 LEU A CA 1
ATOM 679 C C . LEU A 1 87 ? 4.654 8.094 -8.667 1.00 93.06 87 LEU A C 1
ATOM 681 O O . LEU A 1 87 ? 5.794 7.777 -8.336 1.00 93.06 87 LEU A O 1
ATOM 685 N N . TRP A 1 88 ? 3.630 8.051 -7.813 1.00 91.75 88 TRP A N 1
ATOM 686 C CA . TRP A 1 88 ? 3.778 7.560 -6.443 1.00 91.75 88 TRP A CA 1
ATOM 687 C C . TRP A 1 88 ? 4.231 6.094 -6.406 1.00 91.75 88 TRP A C 1
ATOM 689 O O . TRP A 1 88 ? 5.145 5.757 -5.653 1.00 91.75 88 TRP A O 1
ATOM 699 N N . ARG A 1 89 ? 3.648 5.237 -7.256 1.00 89.00 89 ARG A N 1
ATOM 700 C CA . ARG A 1 89 ? 4.051 3.826 -7.391 1.00 89.00 89 ARG A CA 1
ATOM 701 C C . ARG A 1 89 ? 5.486 3.679 -7.894 1.00 89.00 89 ARG A C 1
ATOM 703 O O . ARG A 1 89 ? 6.203 2.825 -7.384 1.00 89.00 89 ARG A O 1
ATOM 710 N N . ILE A 1 90 ? 5.905 4.507 -8.851 1.00 88.88 90 ILE A N 1
ATOM 711 C CA . ILE A 1 90 ? 7.282 4.516 -9.369 1.00 88.88 90 ILE A CA 1
ATOM 712 C C . ILE A 1 90 ? 8.259 4.936 -8.268 1.00 88.88 90 ILE A C 1
ATOM 714 O O . ILE A 1 90 ? 9.227 4.231 -8.014 1.00 88.88 90 ILE A O 1
ATOM 718 N N . TYR A 1 91 ? 7.975 6.033 -7.558 1.00 87.25 91 TYR A N 1
ATOM 719 C CA . TYR A 1 91 ? 8.817 6.515 -6.458 1.00 87.25 91 TYR A CA 1
ATOM 720 C C . TYR A 1 91 ? 9.002 5.468 -5.348 1.00 87.25 91 TYR A C 1
ATOM 722 O O . TYR A 1 91 ? 10.034 5.433 -4.683 1.00 87.25 91 TYR A O 1
ATOM 730 N N . LYS A 1 92 ? 7.994 4.617 -5.131 1.00 85.00 92 LYS A N 1
ATOM 731 C CA . LYS A 1 92 ? 8.019 3.539 -4.136 1.00 85.00 92 LYS A CA 1
ATOM 732 C C . LYS A 1 92 ? 8.578 2.209 -4.649 1.00 85.00 92 LYS A C 1
ATOM 734 O O . LYS A 1 92 ? 8.575 1.249 -3.885 1.00 85.00 92 LYS A O 1
ATOM 739 N N . ASP A 1 93 ? 9.025 2.137 -5.903 1.00 83.44 93 ASP A N 1
ATOM 740 C CA . ASP A 1 93 ? 9.447 0.885 -6.550 1.00 83.44 93 ASP A CA 1
ATOM 741 C C . ASP A 1 93 ? 8.377 -0.230 -6.425 1.00 83.44 93 ASP A C 1
ATOM 743 O O . ASP A 1 93 ? 8.631 -1.410 -6.151 1.00 83.44 93 ASP A O 1
ATOM 747 N N . TYR A 1 94 ? 7.110 0.186 -6.545 1.00 83.25 94 TYR A N 1
ATOM 748 C CA . TYR A 1 94 ? 5.933 -0.690 -6.527 1.00 83.25 94 TYR A CA 1
ATOM 749 C C . TYR A 1 94 ? 5.512 -1.131 -7.923 1.00 83.25 94 TYR A C 1
ATOM 751 O O . TYR A 1 94 ? 4.696 -2.039 -8.059 1.00 83.25 94 TYR A O 1
ATOM 759 N N . VAL A 1 95 ? 6.049 -0.493 -8.961 1.00 86.31 95 VAL A N 1
ATOM 760 C CA . VAL A 1 95 ? 5.908 -0.996 -10.324 1.00 86.31 95 VAL A CA 1
ATOM 761 C C . VAL A 1 95 ? 6.819 -2.218 -10.449 1.00 86.31 95 VAL A C 1
ATOM 763 O O . VAL A 1 95 ? 8.002 -2.085 -10.142 1.00 86.31 95 VAL A O 1
ATOM 766 N N . PRO A 1 96 ? 6.305 -3.388 -10.870 1.00 76.56 96 PRO A N 1
ATOM 767 C CA . PRO A 1 96 ? 7.105 -4.598 -11.025 1.00 76.56 96 PRO A CA 1
ATOM 768 C C . PRO A 1 96 ? 8.049 -4.438 -12.221 1.00 76.56 96 PRO A C 1
ATOM 770 O O . PRO A 1 96 ? 7.760 -4.848 -13.341 1.00 76.56 96 PRO A O 1
ATOM 773 N N . THR A 1 97 ? 9.175 -3.775 -11.990 1.00 83.12 97 THR A N 1
ATOM 774 C CA . THR A 1 97 ? 10.298 -3.716 -12.924 1.00 83.12 97 THR A CA 1
ATOM 775 C C . THR A 1 97 ? 11.213 -4.915 -12.685 1.00 83.12 97 THR A C 1
ATOM 777 O O . THR A 1 97 ? 11.282 -5.415 -11.560 1.00 83.12 97 THR A O 1
ATOM 780 N N . MET A 1 98 ? 11.961 -5.351 -13.704 1.00 75.81 98 MET A N 1
ATOM 781 C CA . MET A 1 98 ? 12.943 -6.441 -13.559 1.00 75.81 98 MET A CA 1
ATOM 782 C C . MET A 1 98 ? 13.909 -6.189 -12.395 1.00 75.81 98 MET A C 1
ATOM 784 O O . MET A 1 98 ? 14.173 -7.085 -11.601 1.00 75.81 98 MET A O 1
ATOM 788 N N . TYR A 1 99 ? 14.361 -4.941 -12.241 1.00 78.00 99 TYR A N 1
ATOM 789 C CA . TYR A 1 99 ? 15.206 -4.520 -11.126 1.00 78.00 99 TYR A CA 1
ATOM 790 C C . TYR A 1 99 ? 14.507 -4.684 -9.766 1.00 78.00 99 TYR A C 1
ATOM 792 O O . TYR A 1 99 ? 15.077 -5.269 -8.847 1.00 78.00 99 TYR A O 1
ATOM 800 N N . SER A 1 100 ? 13.251 -4.239 -9.643 1.00 79.75 100 SER A N 1
ATOM 801 C CA . SER A 1 100 ? 12.478 -4.365 -8.397 1.00 79.75 100 SER A CA 1
ATOM 802 C C . SER A 1 100 ? 12.198 -5.824 -8.017 1.00 79.75 100 SER A C 1
ATOM 804 O O . SER A 1 100 ? 12.219 -6.174 -6.837 1.00 79.75 100 SER A O 1
ATOM 806 N N . LEU A 1 101 ? 11.956 -6.688 -9.009 1.00 79.19 101 LEU A N 1
ATOM 807 C CA . LEU A 1 101 ? 11.688 -8.112 -8.813 1.00 79.19 101 LEU A CA 1
ATOM 808 C C . LEU A 1 101 ? 12.959 -8.859 -8.409 1.00 79.19 101 LEU A C 1
ATOM 810 O O . LEU A 1 101 ? 12.921 -9.666 -7.479 1.00 79.19 101 LEU A O 1
ATOM 814 N N . TYR A 1 102 ? 14.082 -8.533 -9.053 1.00 78.94 102 TYR A N 1
ATOM 815 C CA . TYR A 1 102 ? 15.403 -9.037 -8.690 1.00 78.94 102 TYR A CA 1
ATOM 816 C C . TYR A 1 102 ? 15.775 -8.641 -7.255 1.00 78.94 102 TYR A C 1
ATOM 818 O O . TYR A 1 102 ? 16.110 -9.497 -6.437 1.00 78.94 102 TYR A O 1
ATOM 826 N N . ASN A 1 103 ? 15.622 -7.361 -6.899 1.00 78.56 103 ASN A N 1
ATOM 827 C CA . ASN A 1 103 ? 15.900 -6.873 -5.545 1.00 78.56 103 ASN A CA 1
ATOM 828 C C . ASN A 1 103 ? 15.018 -7.538 -4.482 1.00 78.56 103 ASN A C 1
ATOM 830 O O . ASN A 1 103 ? 15.475 -7.799 -3.369 1.00 78.56 103 ASN A O 1
ATOM 834 N N . LYS A 1 104 ? 13.760 -7.837 -4.821 1.00 80.19 104 LYS A N 1
ATOM 835 C CA . LYS A 1 104 ? 12.829 -8.560 -3.942 1.00 80.19 104 LYS A CA 1
ATOM 836 C C . LYS A 1 104 ? 13.071 -10.073 -3.926 1.00 80.19 104 LYS A C 1
ATOM 838 O O . LYS A 1 104 ? 12.359 -10.771 -3.213 1.00 80.19 104 LYS A O 1
ATOM 843 N N . ARG A 1 105 ? 14.063 -10.575 -4.679 1.00 78.12 105 ARG A N 1
ATOM 844 C CA . ARG A 1 105 ? 14.372 -12.007 -4.858 1.00 78.12 105 ARG A CA 1
ATOM 845 C C . ARG A 1 105 ? 13.170 -12.823 -5.345 1.00 78.12 105 ARG A C 1
ATOM 847 O O . ARG A 1 105 ? 13.078 -14.013 -5.075 1.00 78.12 105 ARG A O 1
ATOM 854 N N . VAL A 1 106 ? 12.245 -12.159 -6.039 1.00 70.56 106 VAL A N 1
ATOM 855 C CA . VAL A 1 106 ? 11.051 -12.780 -6.630 1.00 70.56 106 VAL A CA 1
ATOM 856 C C . VAL A 1 106 ? 11.376 -13.328 -8.016 1.00 70.56 106 VAL A C 1
ATOM 858 O O . VAL A 1 106 ? 10.778 -14.309 -8.434 1.00 70.56 106 VAL A O 1
ATOM 861 N N . ALA A 1 107 ? 12.340 -12.720 -8.710 1.00 61.66 107 ALA A N 1
ATOM 862 C CA . ALA A 1 107 ? 12.820 -13.194 -9.996 1.00 61.66 107 ALA A CA 1
ATOM 863 C C . ALA A 1 107 ? 14.315 -13.530 -9.911 1.00 61.66 107 ALA A C 1
ATOM 865 O O . ALA A 1 107 ? 15.144 -12.672 -9.589 1.00 61.66 107 ALA A O 1
ATOM 866 N N . THR A 1 108 ? 14.657 -14.777 -10.233 1.00 58.47 108 THR A N 1
ATOM 867 C CA . THR A 1 108 ? 15.935 -15.140 -10.859 1.00 58.47 108 THR A CA 1
ATOM 868 C C . THR A 1 108 ? 16.083 -14.319 -12.144 1.00 58.47 108 THR A C 1
ATOM 870 O O . THR A 1 108 ? 15.090 -13.825 -12.675 1.00 58.47 108 THR A O 1
ATOM 873 N N . VAL A 1 109 ? 17.309 -14.082 -12.623 1.00 61.56 109 VAL A N 1
ATOM 874 C CA . VAL A 1 109 ? 17.559 -13.319 -13.863 1.00 61.56 109 VAL A CA 1
ATOM 875 C C . VAL A 1 109 ? 17.082 -14.146 -15.060 1.00 61.56 109 VAL A C 1
ATOM 877 O O . VAL A 1 109 ? 17.860 -14.704 -15.822 1.00 61.56 109 VAL A O 1
ATOM 880 N N . GLU A 1 110 ? 15.774 -14.277 -15.182 1.00 62.00 110 GLU A N 1
ATOM 881 C CA . GLU A 1 110 ? 15.087 -14.949 -16.257 1.00 62.00 110 GLU A CA 1
ATOM 882 C C . GLU A 1 110 ? 14.645 -13.865 -17.226 1.00 62.00 110 GLU A C 1
ATOM 884 O O . GLU A 1 110 ? 14.096 -12.827 -16.849 1.00 62.00 110 GLU A O 1
ATOM 889 N N . THR A 1 111 ? 14.963 -14.056 -18.499 1.00 66.31 111 THR A N 1
ATOM 890 C CA . THR A 1 111 ? 14.533 -13.126 -19.537 1.00 66.31 111 THR A CA 1
ATOM 891 C C . THR A 1 111 ? 13.009 -13.145 -19.622 1.00 66.31 111 THR A C 1
ATOM 893 O O . THR A 1 111 ? 12.384 -14.167 -19.350 1.00 66.31 111 THR A O 1
ATOM 896 N N . ILE A 1 112 ? 12.391 -12.036 -20.046 1.00 66.38 112 ILE A N 1
ATOM 897 C CA . ILE A 1 112 ? 10.940 -11.999 -20.324 1.00 66.38 112 ILE A CA 1
ATOM 898 C C . ILE A 1 112 ? 10.555 -13.168 -21.248 1.00 66.38 112 ILE A C 1
ATOM 900 O O . ILE A 1 112 ? 9.520 -13.789 -21.054 1.00 66.38 112 ILE A O 1
ATOM 904 N N . HIS A 1 113 ? 11.440 -13.528 -22.184 1.00 67.94 113 HIS A N 1
ATOM 905 C CA . HIS A 1 113 ? 11.302 -14.716 -23.018 1.00 67.94 113 HIS A CA 1
ATOM 906 C C . HIS A 1 113 ? 11.220 -16.019 -22.206 1.00 67.94 113 HIS A C 1
ATOM 908 O O . HIS A 1 113 ? 10.312 -16.805 -22.434 1.00 67.94 113 HIS A O 1
ATOM 914 N N . HIS A 1 114 ? 12.115 -16.264 -21.243 1.00 68.00 114 HIS A N 1
ATOM 915 C CA . HIS A 1 114 ? 12.023 -17.449 -20.383 1.00 68.00 114 HIS A CA 1
ATOM 916 C C . HIS A 1 114 ? 10.755 -17.435 -19.515 1.00 68.00 114 HIS A C 1
ATOM 918 O O . HIS A 1 114 ? 10.012 -18.410 -19.507 1.00 68.00 114 HIS A O 1
ATOM 924 N N . ALA A 1 115 ? 10.454 -16.306 -18.869 1.00 66.31 115 ALA A N 1
ATOM 925 C CA . ALA A 1 115 ? 9.312 -16.179 -17.963 1.00 66.31 115 ALA A CA 1
ATOM 926 C C . ALA A 1 115 ? 7.944 -16.266 -18.665 1.00 66.31 115 ALA A C 1
ATOM 928 O O . ALA A 1 115 ? 6.949 -16.572 -18.015 1.00 66.31 115 ALA A O 1
ATOM 929 N N . MET A 1 116 ? 7.876 -15.966 -19.966 1.00 63.44 116 MET A N 1
ATOM 930 C CA . MET A 1 116 ? 6.627 -15.980 -20.737 1.00 63.44 116 MET A CA 1
ATOM 931 C C . MET A 1 116 ? 6.515 -17.145 -21.725 1.00 63.44 116 MET A C 1
ATOM 933 O O . MET A 1 116 ? 5.406 -17.597 -21.978 1.00 63.44 116 MET A O 1
ATOM 937 N N . VAL A 1 117 ? 7.628 -17.623 -22.288 1.00 68.00 117 VAL A N 1
ATOM 938 C CA . VAL A 1 117 ? 7.638 -18.599 -23.398 1.00 68.00 117 VAL A CA 1
ATOM 939 C C . VAL A 1 117 ? 8.542 -19.802 -23.114 1.00 68.00 117 VAL A C 1
ATOM 941 O O . VAL A 1 117 ? 8.257 -20.902 -23.572 1.00 68.00 117 VAL A O 1
ATOM 944 N N . GLY A 1 118 ? 9.642 -1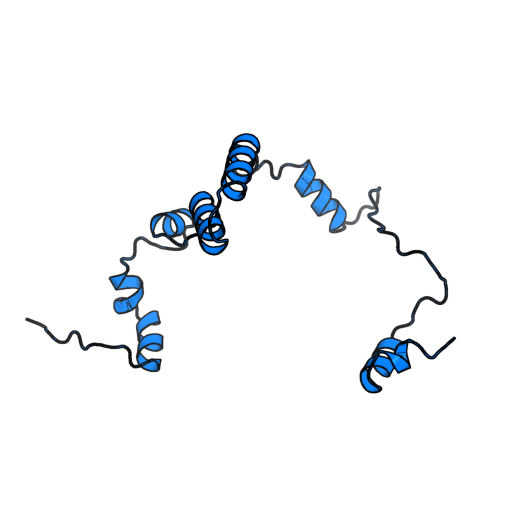9.611 -22.382 1.00 63.34 118 GLY A N 1
ATOM 945 C CA . GLY A 1 118 ? 10.663 -20.646 -22.179 1.00 63.34 118 GLY A CA 1
ATOM 946 C C . GLY A 1 118 ? 10.454 -21.564 -20.972 1.00 63.34 118 GLY A C 1
ATOM 947 O O . GLY A 1 118 ? 11.143 -22.574 -20.883 1.00 63.34 118 GLY A O 1
ATOM 948 N N . CYS A 1 119 ? 9.545 -21.231 -20.054 1.00 65.38 119 CYS A N 1
ATOM 949 C CA . CYS A 1 119 ? 9.218 -22.047 -18.887 1.00 65.38 119 CYS A CA 1
ATOM 950 C C . CYS A 1 119 ? 7.946 -22.873 -19.151 1.00 65.38 119 CYS A C 1
ATOM 952 O O . CYS A 1 119 ? 7.005 -22.394 -19.782 1.00 65.38 119 CYS A O 1
ATOM 954 N N . GLU A 1 120 ? 7.905 -24.107 -18.643 1.00 66.69 120 GLU A N 1
ATOM 955 C CA . GLU A 1 120 ? 6.782 -25.038 -18.841 1.00 66.69 120 GLU A CA 1
ATOM 956 C C . GLU A 1 120 ? 5.465 -24.515 -18.234 1.00 66.69 120 GLU A C 1
ATOM 958 O O . GLU A 1 120 ? 4.394 -24.747 -18.788 1.00 66.69 120 GLU A O 1
ATOM 963 N N . LEU A 1 121 ? 5.537 -23.729 -17.151 1.00 65.12 121 LEU A N 1
ATOM 964 C CA . LEU A 1 121 ? 4.368 -23.226 -16.416 1.00 65.12 121 LEU A CA 1
ATOM 965 C C . LEU A 1 121 ? 3.504 -22.218 -17.221 1.00 65.12 121 LEU A C 1
ATOM 967 O O . LEU A 1 121 ? 2.285 -22.384 -17.272 1.00 65.12 121 LEU A O 1
ATOM 971 N N . PRO A 1 122 ? 4.067 -21.176 -17.869 1.00 66.88 122 PRO A N 1
ATOM 972 C CA . PRO A 1 122 ? 3.306 -20.286 -18.750 1.00 66.88 122 PRO A CA 1
ATOM 973 C C . PRO A 1 122 ? 2.661 -20.969 -19.960 1.00 66.88 122 PRO A C 1
ATOM 975 O O . PRO A 1 122 ? 1.583 -20.545 -20.375 1.00 66.88 122 PRO A O 1
ATOM 978 N N . LEU A 1 123 ? 3.287 -22.007 -20.530 1.00 65.25 123 LEU A N 1
ATOM 979 C CA . LEU A 1 123 ? 2.797 -22.664 -21.750 1.00 65.25 123 LEU A CA 1
ATOM 980 C C . LEU A 1 123 ? 1.416 -23.301 -21.548 1.00 65.25 123 LEU A C 1
ATOM 982 O O . LEU A 1 123 ? 0.560 -23.189 -22.426 1.00 65.25 123 LEU A O 1
ATOM 986 N N . GLU A 1 124 ? 1.161 -23.884 -20.375 1.00 66.44 124 GLU A N 1
ATOM 987 C CA . GLU A 1 124 ? -0.153 -24.444 -20.030 1.00 66.44 124 GLU A CA 1
ATOM 988 C C . GLU A 1 124 ? -1.245 -23.366 -19.984 1.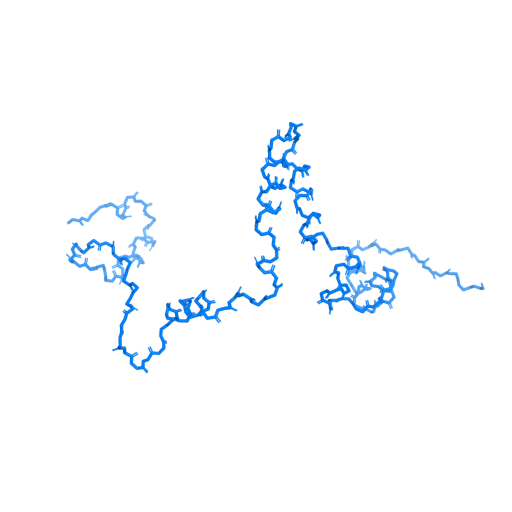00 66.44 124 GLU A C 1
ATOM 990 O O . GLU A 1 124 ? -2.355 -23.559 -20.488 1.00 66.44 124 GLU A O 1
ATOM 995 N N . VAL A 1 125 ? -0.909 -22.194 -19.438 1.00 70.56 125 VAL A N 1
ATOM 996 C CA . VAL A 1 125 ? -1.823 -21.048 -19.336 1.00 70.56 125 VAL A CA 1
ATOM 997 C C . VAL A 1 125 ? -2.079 -20.435 -20.715 1.00 70.56 125 VAL A C 1
ATOM 999 O O . VAL A 1 125 ? -3.197 -20.027 -21.028 1.00 70.56 125 VAL A O 1
ATOM 1002 N N . TRP A 1 126 ? -1.060 -20.374 -21.572 1.00 67.50 126 TRP A N 1
ATOM 1003 C CA . TRP A 1 126 ? -1.173 -19.774 -22.904 1.00 67.50 126 TRP A CA 1
ATOM 1004 C C . TRP A 1 126 ? -1.927 -20.687 -23.875 1.00 67.50 126 TRP A C 1
ATOM 1006 O O . TRP A 1 126 ? -2.695 -20.190 -24.705 1.00 67.50 126 TRP A O 1
ATOM 1016 N N . ALA A 1 127 ? -1.812 -22.009 -23.708 1.00 67.88 127 ALA A N 1
ATOM 1017 C CA . ALA A 1 127 ? -2.625 -22.991 -24.423 1.00 67.88 127 ALA A CA 1
ATOM 1018 C C . ALA A 1 127 ? -4.129 -22.797 -24.165 1.00 67.88 127 ALA A C 1
ATOM 1020 O O . ALA A 1 127 ? -4.942 -22.985 -25.070 1.00 67.88 127 ALA A O 1
ATOM 1021 N N . THR A 1 128 ? -4.509 -22.355 -22.961 1.00 72.62 128 THR A N 1
ATOM 1022 C CA . THR A 1 128 ? -5.918 -22.113 -22.610 1.00 72.62 128 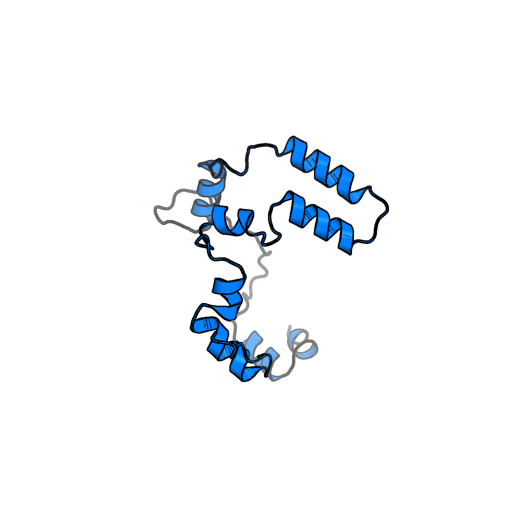THR A CA 1
ATOM 1023 C C . THR A 1 128 ? -6.490 -20.848 -23.253 1.00 72.62 128 THR A C 1
ATOM 1025 O O . THR A 1 128 ? -7.697 -20.768 -23.469 1.00 72.62 128 THR A O 1
ATOM 1028 N N . TYR A 1 129 ? -5.646 -19.862 -23.569 1.00 68.31 129 TYR A N 1
ATOM 1029 C CA . TYR A 1 129 ? -6.077 -18.551 -24.073 1.00 68.31 129 TYR A CA 1
ATOM 1030 C C . TYR A 1 129 ? -5.893 -18.357 -25.590 1.00 68.31 129 TYR A C 1
ATOM 1032 O O . TYR A 1 129 ? -6.171 -17.272 -26.095 1.00 68.31 129 TYR A O 1
ATOM 1040 N N . SER A 1 130 ? -5.470 -19.391 -26.334 1.00 59.06 130 SER A N 1
ATOM 1041 C CA . SER A 1 130 ? -5.231 -19.347 -27.795 1.00 59.06 130 SER A CA 1
ATOM 1042 C C . SER A 1 130 ? -4.285 -18.224 -28.250 1.00 59.06 130 SER A C 1
ATOM 1044 O O . SER A 1 130 ? -4.367 -17.751 -29.383 1.00 59.06 130 SER A O 1
ATOM 1046 N N . ILE A 1 131 ? -3.357 -17.806 -27.387 1.00 58.41 131 ILE A N 1
ATOM 1047 C CA . ILE A 1 131 ? -2.285 -16.870 -27.736 1.00 58.41 131 ILE A CA 1
ATOM 1048 C C . ILE A 1 131 ? -1.010 -17.698 -27.902 1.00 58.41 131 ILE A C 1
ATOM 1050 O O . ILE A 1 131 ? -0.162 -17.742 -27.017 1.00 58.41 131 ILE A O 1
ATOM 1054 N N . TYR A 1 132 ? -0.882 -18.398 -29.028 1.00 50.12 132 TYR A N 1
ATOM 1055 C CA . TYR A 1 132 ? 0.401 -18.972 -29.425 1.00 50.12 132 TYR A CA 1
ATOM 1056 C C . TYR A 1 132 ? 0.629 -18.754 -30.917 1.00 50.12 132 TYR A C 1
ATOM 1058 O O . TYR A 1 132 ? -0.205 -19.118 -31.744 1.00 50.12 132 TYR A O 1
ATOM 1066 N N . CYS A 1 133 ? 1.757 -18.124 -31.243 1.00 49.91 133 CYS A N 1
ATOM 1067 C CA . CYS A 1 133 ? 2.297 -18.067 -32.593 1.00 49.91 133 CYS A CA 1
ATOM 1068 C C . CYS A 1 133 ? 3.413 -19.110 -32.649 1.00 49.91 133 CYS A C 1
ATOM 1070 O O . CYS A 1 133 ? 4.350 -19.055 -31.855 1.00 49.91 133 CYS A O 1
ATOM 1072 N N . ASP A 1 134 ? 3.253 -20.077 -33.544 1.00 42.59 134 ASP A N 1
ATOM 1073 C CA . ASP A 1 134 ? 4.122 -21.234 -33.723 1.00 42.59 134 ASP A CA 1
ATOM 1074 C C . ASP A 1 134 ? 5.558 -20.783 -34.052 1.00 42.59 134 ASP A C 1
ATOM 1076 O O . ASP A 1 134 ? 5.825 -20.266 -35.137 1.00 42.59 134 ASP A O 1
ATOM 1080 N N . THR A 1 135 ? 6.504 -20.953 -33.126 1.00 50.53 135 THR A N 1
ATOM 1081 C CA . THR A 1 135 ? 7.939 -20.768 -33.401 1.00 50.53 135 THR A CA 1
ATOM 1082 C C . THR A 1 135 ? 8.562 -22.061 -33.918 1.00 50.53 135 THR A C 1
ATOM 1084 O O . THR A 1 135 ? 9.619 -22.506 -33.475 1.00 50.53 135 THR A O 1
ATOM 1087 N N . SER A 1 136 ? 7.932 -22.648 -34.931 1.00 41.94 136 SER A N 1
ATOM 1088 C CA . SER A 1 136 ? 8.547 -23.666 -35.775 1.00 41.94 136 SER A CA 1
ATOM 1089 C C . SER A 1 136 ? 9.296 -23.007 -36.932 1.00 41.94 136 SER A C 1
ATOM 1091 O O . SER A 1 136 ? 8.843 -23.029 -38.071 1.00 41.94 136 SER A O 1
ATOM 1093 N N . GLN A 1 137 ? 10.479 -22.456 -36.655 1.00 38.41 137 GLN A N 1
ATOM 1094 C CA . GLN A 1 137 ? 11.558 -22.414 -37.648 1.00 38.41 137 GLN A CA 1
ATOM 1095 C C . GLN A 1 137 ? 12.876 -22.822 -36.989 1.00 38.41 137 GLN A C 1
ATOM 1097 O O . GLN A 1 137 ? 13.673 -22.005 -36.537 1.00 38.41 137 GLN A O 1
ATOM 1102 N N . LYS A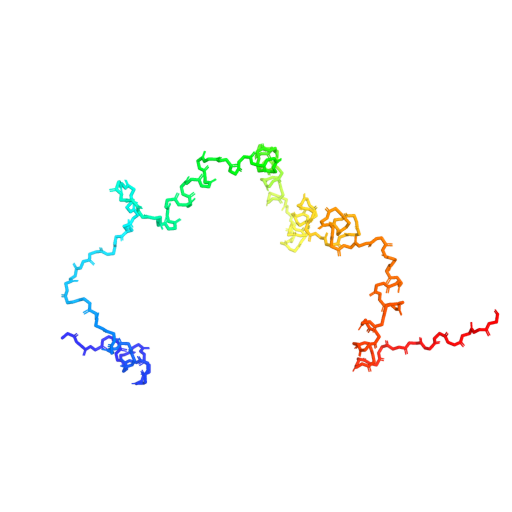 1 138 ? 13.083 -24.143 -36.949 1.00 40.06 138 LYS A N 1
ATOM 1103 C CA . LYS A 1 138 ? 14.416 -24.738 -37.019 1.00 40.06 138 LYS A CA 1
ATOM 1104 C C . LYS A 1 138 ? 14.944 -24.535 -38.441 1.00 40.06 138 LYS A C 1
ATOM 1106 O O . LYS A 1 138 ? 14.423 -25.180 -39.350 1.00 40.06 138 LYS A O 1
ATOM 1111 N N . GLN A 1 139 ? 15.984 -23.723 -38.601 1.00 34.19 139 GLN A N 1
ATOM 1112 C CA . GLN A 1 139 ? 17.157 -24.079 -39.406 1.00 34.19 139 GLN A CA 1
ATOM 1113 C C . GLN A 1 139 ? 18.358 -23.223 -39.017 1.00 34.19 139 GLN A C 1
ATOM 1115 O O . GLN A 1 139 ? 18.193 -21.988 -38.929 1.00 34.19 139 GLN A O 1
#